Protein AF-A0A662LDH0-F1 (afdb_monomer)

Nearest PDB structures (foldseek):
  8cwy-assembly1_B  TM=6.701E-01  e=3.512E+00  synthetic construct
  8cwy-assembly1_F  TM=6.694E-01  e=3.512E+00  synthetic construct

Radius of gyration: 17.39 Å; Cα contacts (8 Å, |Δi|>4): 39; 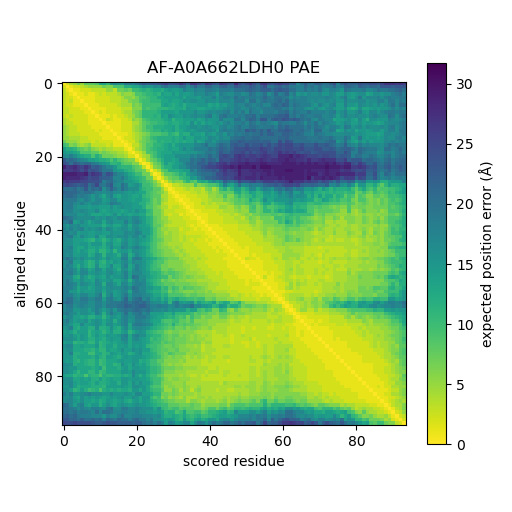chains: 1; bounding box: 39×30×47 Å

Foldseek 3Di:
DVVVVVVVVVVVVVVVVVVVPDPDPPPPVVVLVVVLVVLVVCLVVLLVVLQVVLVVCVVVVHPPVSSVVSVVVNVVSVVVNVVSVVVSVVVVVD

Structure (mmCIF, N/CA/C/O backbone):
data_AF-A0A662LDH0-F1
#
_entry.id   AF-A0A662LDH0-F1
#
loop_
_atom_site.group_PDB
_atom_site.id
_atom_site.type_symbol
_atom_site.label_atom_id
_atom_site.label_alt_id
_atom_site.label_comp_id
_atom_site.label_asym_id
_atom_site.label_entity_id
_atom_site.label_seq_id
_atom_site.pdbx_PDB_ins_code
_atom_site.Cartn_x
_atom_site.Cartn_y
_atom_site.Cartn_z
_atom_site.occupancy
_atom_site.B_iso_or_equiv
_atom_site.auth_seq_id
_atom_site.auth_comp_id
_atom_site.auth_asym_id
_atom_site.auth_atom_id
_atom_site.pdbx_PDB_model_num
ATOM 1 N N . ALA A 1 1 ? 5.897 -19.595 -2.351 1.00 59.66 1 ALA A N 1
ATOM 2 C CA . ALA A 1 1 ? 4.824 -18.589 -2.182 1.00 59.66 1 ALA A CA 1
ATOM 3 C C . ALA A 1 1 ? 3.704 -19.010 -1.211 1.00 59.66 1 ALA A C 1
ATOM 5 O O . ALA A 1 1 ? 3.042 -18.127 -0.689 1.00 59.66 1 ALA A O 1
ATOM 6 N N . LEU A 1 2 ? 3.493 -20.305 -0.915 1.00 72.69 2 LEU A N 1
ATOM 7 C CA . LEU A 1 2 ? 2.391 -20.768 -0.046 1.00 72.69 2 LEU A CA 1
ATOM 8 C C . LEU A 1 2 ? 2.575 -20.451 1.456 1.00 72.69 2 LEU A C 1
ATOM 10 O O . LEU A 1 2 ? 1.630 -20.064 2.133 1.00 72.69 2 LEU A O 1
ATOM 14 N N . LEU A 1 3 ? 3.804 -20.584 1.966 1.00 77.31 3 LEU A N 1
ATOM 15 C CA . LEU A 1 3 ? 4.147 -20.352 3.377 1.00 77.31 3 LEU A CA 1
ATOM 16 C C . LEU A 1 3 ? 3.749 -18.963 3.920 1.00 77.31 3 LEU A C 1
ATOM 18 O O . LEU A 1 3 ? 3.114 -18.918 4.974 1.00 77.31 3 LEU A O 1
ATOM 22 N N . PRO A 1 4 ? 4.046 -17.834 3.240 1.00 78.69 4 PRO A N 1
ATOM 23 C CA . PRO A 1 4 ? 3.641 -16.521 3.740 1.00 78.69 4 PRO A CA 1
ATOM 24 C 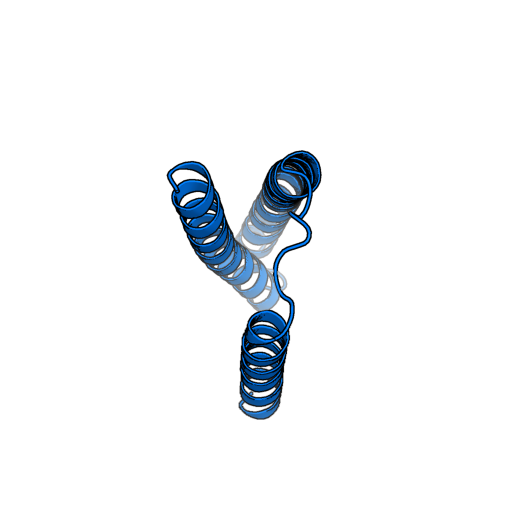C . PRO A 1 4 ? 2.121 -16.332 3.731 1.00 78.69 4 PRO A C 1
ATOM 26 O O . PRO A 1 4 ? 1.590 -15.691 4.633 1.00 78.69 4 PRO A O 1
ATOM 29 N N . VAL A 1 5 ? 1.409 -16.929 2.767 1.00 79.69 5 VAL A N 1
ATOM 30 C CA . VAL A 1 5 ? -0.060 -16.858 2.698 1.00 79.69 5 VAL A CA 1
ATOM 31 C C . VAL A 1 5 ? -0.687 -17.568 3.897 1.00 79.69 5 VAL A C 1
ATOM 33 O O . VAL A 1 5 ? -1.554 -16.996 4.551 1.00 79.69 5 VAL A O 1
ATOM 36 N N . ILE A 1 6 ? -0.195 -18.767 4.232 1.00 82.25 6 ILE A N 1
ATOM 37 C CA . ILE A 1 6 ? -0.675 -19.555 5.377 1.00 82.25 6 ILE A CA 1
ATOM 38 C C . ILE A 1 6 ? -0.374 -18.842 6.700 1.00 82.25 6 ILE A C 1
ATOM 40 O O . ILE A 1 6 ? -1.235 -18.768 7.579 1.00 82.25 6 ILE A O 1
ATOM 44 N N . ALA A 1 7 ? 0.829 -18.284 6.853 1.00 82.44 7 ALA A N 1
ATOM 45 C CA . ALA A 1 7 ? 1.194 -17.538 8.055 1.00 82.44 7 ALA A CA 1
ATOM 46 C C . ALA A 1 7 ? 0.299 -16.300 8.242 1.00 82.44 7 ALA A C 1
ATOM 48 O O . ALA A 1 7 ? -0.206 -16.057 9.339 1.00 82.44 7 ALA A O 1
ATOM 49 N N . PHE A 1 8 ? 0.034 -15.564 7.158 1.00 82.00 8 PHE A N 1
ATOM 50 C CA . PHE A 1 8 ? -0.815 -14.376 7.185 1.00 82.00 8 PHE A CA 1
ATOM 51 C C . PHE A 1 8 ? -2.274 -14.721 7.513 1.00 82.00 8 PHE A C 1
ATOM 53 O O . PHE A 1 8 ? -2.869 -14.103 8.397 1.00 82.00 8 PHE A O 1
ATOM 60 N N . SER A 1 9 ? -2.840 -15.756 6.880 1.00 82.94 9 SER A N 1
ATOM 61 C CA . SER A 1 9 ? -4.207 -16.206 7.175 1.00 82.94 9 SER A CA 1
ATOM 62 C C . SER A 1 9 ? -4.353 -16.702 8.612 1.00 82.94 9 SER A C 1
ATOM 64 O O . SER A 1 9 ? -5.353 -16.413 9.264 1.00 82.94 9 SER A O 1
ATOM 66 N N . THR A 1 10 ? -3.341 -17.396 9.137 1.00 82.31 10 THR A N 1
ATOM 67 C CA . THR A 1 10 ? -3.356 -17.903 10.517 1.00 82.31 10 THR A CA 1
ATOM 68 C C . THR A 1 10 ? -3.318 -16.756 11.524 1.00 82.31 10 THR A C 1
ATOM 70 O O . THR A 1 10 ? -4.081 -16.765 12.488 1.00 82.31 10 THR A O 1
ATOM 73 N N . GLY A 1 11 ? -2.505 -15.724 11.271 1.00 81.12 11 GLY A N 1
ATOM 74 C CA . GLY A 1 11 ? -2.477 -14.515 12.095 1.00 81.12 11 GLY A CA 1
ATOM 75 C C . GLY A 1 11 ? -3.833 -13.804 12.142 1.00 81.12 11 GLY A C 1
ATOM 76 O O . GLY A 1 11 ? -4.305 -13.452 13.222 1.00 81.12 11 GLY A O 1
ATOM 77 N N . ILE A 1 12 ? -4.506 -13.665 10.993 1.00 83.56 12 ILE A N 1
ATOM 78 C CA . ILE A 1 12 ? -5.852 -13.071 10.918 1.00 83.56 12 ILE A CA 1
ATOM 79 C C . ILE A 1 12 ? -6.855 -13.882 11.747 1.00 83.56 12 ILE A C 1
ATOM 81 O O . ILE A 1 12 ? -7.613 -13.307 12.529 1.00 83.56 12 ILE A O 1
ATOM 85 N N . VAL A 1 13 ? -6.849 -15.211 11.602 1.00 84.81 13 VAL A N 1
ATOM 86 C CA . VAL A 1 13 ? -7.763 -16.104 12.330 1.00 84.81 13 VAL A CA 1
ATOM 87 C C . VAL A 1 13 ? -7.520 -16.032 13.840 1.00 84.81 13 VAL A C 1
ATOM 89 O O . VAL A 1 13 ? -8.478 -15.902 14.600 1.00 84.81 13 VAL A O 1
ATOM 92 N N . LEU A 1 14 ? -6.260 -16.042 14.282 1.00 81.12 14 LEU A N 1
ATOM 93 C CA . LEU A 1 14 ? -5.899 -15.929 15.699 1.00 81.12 14 LEU A CA 1
ATOM 94 C C . LEU A 1 14 ? -6.370 -14.605 16.311 1.00 81.12 14 LEU A C 1
ATOM 96 O O . LEU A 1 14 ? -6.961 -14.600 17.391 1.00 81.12 14 LEU A O 1
ATOM 100 N N . ILE A 1 15 ? -6.173 -13.490 15.605 1.00 81.12 15 ILE A N 1
ATOM 101 C CA . ILE A 1 15 ? -6.628 -12.169 16.059 1.00 81.12 15 ILE A CA 1
ATOM 102 C C . ILE A 1 15 ? -8.161 -12.114 16.119 1.00 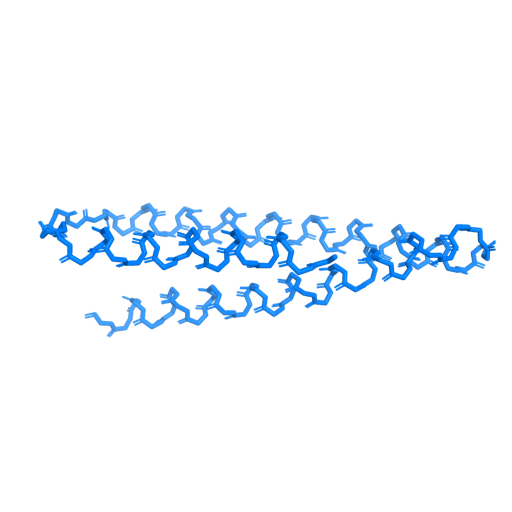81.12 15 ILE A C 1
ATOM 104 O O . ILE A 1 15 ? -8.724 -11.593 17.084 1.00 81.12 15 ILE A O 1
ATOM 108 N N . ALA A 1 16 ? -8.852 -12.668 15.118 1.00 76.75 16 ALA A N 1
ATOM 109 C CA . ALA A 1 16 ? -10.312 -12.693 15.077 1.00 76.75 16 ALA A CA 1
ATOM 110 C C . ALA A 1 16 ? -10.915 -13.530 16.218 1.00 76.75 16 ALA A C 1
ATOM 112 O O . ALA A 1 16 ? -11.924 -13.133 16.803 1.00 76.75 16 ALA A O 1
ATOM 113 N N . LEU A 1 17 ? -10.286 -14.657 16.563 1.00 78.00 17 LEU A N 1
ATOM 114 C CA . LEU A 1 17 ? -10.687 -15.490 17.698 1.00 78.00 17 LEU A CA 1
ATOM 115 C C . LEU A 1 17 ? -10.407 -14.796 19.038 1.00 78.00 17 LEU A C 1
ATOM 117 O O . LEU A 1 17 ? -11.280 -14.792 19.903 1.00 78.00 17 LEU A O 1
ATOM 121 N N . GLY A 1 18 ? -9.252 -14.138 19.187 1.00 69.12 18 GLY A N 1
ATOM 122 C CA . GLY A 1 18 ? -8.911 -13.372 20.391 1.00 69.12 18 GLY A CA 1
ATOM 123 C C . GLY A 1 18 ? -9.869 -12.205 20.657 1.00 69.12 18 GLY A C 1
ATOM 124 O O . GLY A 1 18 ? -10.239 -11.951 21.802 1.00 69.12 18 GLY A O 1
ATOM 125 N N . LYS A 1 19 ? -10.362 -11.545 19.599 1.00 62.72 19 LYS A N 1
ATOM 126 C CA . LYS A 1 19 ? -11.349 -10.459 19.708 1.00 62.72 19 LYS A CA 1
ATOM 127 C C . LYS A 1 19 ? -12.731 -10.904 20.203 1.00 62.72 19 LYS A C 1
ATOM 129 O O . LYS A 1 19 ? -13.463 -10.063 20.710 1.00 62.72 19 LYS A O 1
ATOM 134 N N . ARG A 1 20 ? -13.097 -12.191 20.106 1.00 60.50 20 ARG A N 1
ATOM 135 C CA . ARG A 1 20 ? -14.397 -12.696 20.603 1.00 60.50 20 ARG A CA 1
ATOM 136 C C . ARG A 1 20 ? -14.481 -12.774 22.133 1.00 60.50 20 ARG A C 1
ATOM 138 O O . ARG A 1 20 ? -15.584 -12.818 22.662 1.00 60.50 20 ARG A O 1
ATOM 145 N N . GLY A 1 21 ? -13.343 -12.813 22.832 1.00 56.00 21 GLY A N 1
ATOM 146 C CA . GLY A 1 21 ? -13.286 -12.966 24.293 1.00 56.00 21 GLY A CA 1
ATOM 147 C C . GLY A 1 21 ? -13.233 -11.657 25.088 1.00 56.00 21 GLY A C 1
ATOM 148 O O . GLY A 1 21 ? -13.431 -11.680 26.300 1.00 56.00 21 GLY A O 1
ATOM 149 N N . VAL A 1 22 ? -12.976 -1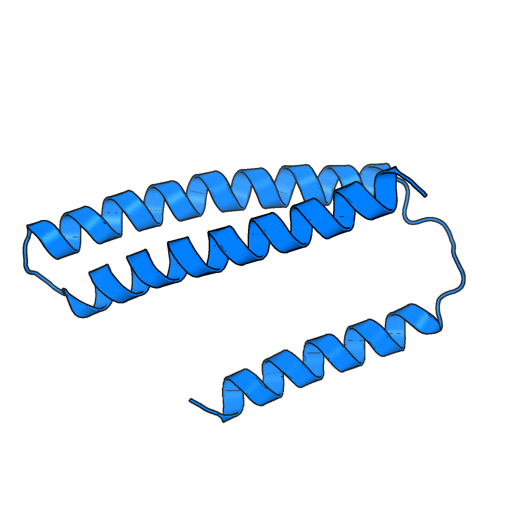0.516 24.439 1.00 55.66 22 VAL A N 1
ATOM 150 C CA . VAL A 1 22 ? -12.868 -9.217 25.118 1.00 55.66 22 VAL A CA 1
ATOM 151 C C . VAL A 1 22 ? -14.225 -8.529 25.083 1.00 55.66 22 VAL A C 1
ATOM 153 O O . VAL A 1 22 ? -14.611 -7.910 24.093 1.00 55.66 22 VAL A O 1
ATOM 156 N N . LYS A 1 23 ? -14.962 -8.671 26.184 1.00 48.50 23 LYS A N 1
ATOM 157 C CA . LYS A 1 23 ? -16.214 -7.964 26.442 1.00 48.50 23 LYS A CA 1
ATOM 158 C C . LYS A 1 23 ? -15.899 -6.479 26.670 1.00 48.50 23 LYS A C 1
ATOM 160 O O . LYS A 1 23 ? -15.576 -6.067 27.774 1.00 48.50 23 LYS A O 1
ATOM 165 N N . GLU A 1 24 ? -15.891 -5.732 25.572 1.00 51.91 24 GLU A N 1
ATOM 166 C CA . GLU A 1 24 ? -16.469 -4.390 25.461 1.00 51.91 24 GLU A CA 1
ATOM 167 C C . GLU A 1 24 ? -16.212 -3.439 26.649 1.00 51.91 24 GLU A C 1
ATOM 169 O O . GLU A 1 24 ? -17.124 -2.994 27.337 1.00 51.91 24 GLU A O 1
ATOM 174 N N . VAL A 1 25 ? -14.955 -3.050 26.855 1.00 49.31 25 VAL A N 1
ATOM 175 C CA . VAL A 1 25 ? -14.702 -1.635 27.153 1.00 49.31 25 VAL A CA 1
ATOM 176 C C . VAL A 1 25 ? -14.566 -1.005 25.781 1.00 49.31 25 VAL A C 1
ATOM 178 O O . VAL A 1 25 ? -13.578 -1.280 25.102 1.00 49.31 25 VAL A O 1
ATOM 181 N N . MET A 1 26 ? -15.609 -0.292 25.336 1.00 52.09 26 MET A N 1
ATOM 182 C CA . MET A 1 26 ? -15.640 0.461 24.080 1.00 52.09 26 MET A CA 1
ATOM 183 C C . MET A 1 26 ? -14.237 0.975 23.736 1.00 52.09 26 MET A C 1
ATOM 185 O O . MET A 1 26 ? -13.700 1.826 24.447 1.00 52.09 26 MET A O 1
ATOM 189 N N . GLU A 1 27 ? -13.636 0.457 22.658 1.00 53.19 27 GLU A N 1
ATOM 190 C CA . GLU A 1 27 ? -12.581 1.199 21.975 1.00 53.19 27 GLU A CA 1
ATOM 191 C C . GLU A 1 27 ? -13.214 2.542 21.619 1.00 53.19 27 GLU A C 1
ATOM 193 O O . GLU A 1 27 ? -14.052 2.602 20.721 1.00 53.19 27 GLU A O 1
ATOM 198 N N . ASP A 1 28 ? -12.867 3.568 22.399 1.00 59.41 28 ASP A N 1
ATOM 199 C CA . ASP A 1 28 ? -13.270 4.963 22.245 1.00 59.41 28 ASP A CA 1
ATOM 200 C C . ASP A 1 28 ? -13.398 5.269 20.745 1.00 59.41 28 ASP A C 1
ATOM 202 O O . ASP A 1 28 ? -12.441 5.026 20.000 1.00 59.41 28 ASP A O 1
ATOM 206 N N . GLU A 1 29 ? -14.561 5.739 20.269 1.00 64.56 29 GLU A N 1
ATOM 207 C CA . GLU A 1 29 ? -14.826 5.985 18.835 1.00 64.56 29 GLU A CA 1
ATOM 208 C C . GLU A 1 29 ? -13.674 6.758 18.173 1.00 64.56 29 GLU A C 1
ATOM 210 O O . GLU A 1 29 ? -13.341 6.579 16.996 1.00 64.56 29 GLU A O 1
ATOM 215 N N . ARG A 1 30 ? -12.995 7.587 18.972 1.00 63.34 30 ARG A N 1
ATOM 216 C CA . ARG A 1 30 ? -11.788 8.316 18.609 1.00 63.34 30 ARG A CA 1
ATOM 217 C C . ARG A 1 30 ? -10.678 7.425 18.039 1.00 63.34 30 ARG A C 1
ATOM 219 O O . ARG A 1 30 ? -10.073 7.799 17.038 1.00 63.34 30 ARG A O 1
ATOM 226 N N . THR A 1 31 ? -10.410 6.262 18.624 1.00 66.81 31 THR A N 1
ATOM 227 C CA . THR A 1 31 ? -9.361 5.327 18.182 1.00 66.81 31 THR A CA 1
ATOM 228 C C . THR A 1 31 ? -9.680 4.757 16.801 1.00 66.81 31 THR A C 1
ATOM 230 O O . THR A 1 31 ? -8.809 4.739 15.926 1.00 66.81 31 THR A O 1
ATOM 233 N N . GLN A 1 32 ? -10.941 4.389 16.548 1.00 68.38 32 GLN A N 1
ATOM 234 C CA . GLN A 1 32 ? -11.372 3.962 15.212 1.00 68.38 32 GLN A CA 1
ATOM 235 C C . GLN A 1 32 ? -11.230 5.088 14.185 1.00 68.38 32 GLN A C 1
ATOM 237 O O . GLN A 1 32 ? -10.672 4.876 13.108 1.00 68.38 32 GLN A O 1
ATOM 242 N N . ARG A 1 33 ? -11.655 6.308 14.529 1.00 70.38 33 ARG A N 1
ATOM 243 C CA . ARG A 1 33 ? -11.539 7.480 13.648 1.00 70.38 33 ARG A CA 1
ATOM 244 C C . ARG A 1 33 ? -10.084 7.859 13.352 1.00 70.38 33 ARG A C 1
ATOM 246 O O . ARG A 1 33 ? -9.778 8.293 12.240 1.00 70.38 33 ARG A O 1
ATOM 253 N N . ILE A 1 34 ? -9.179 7.701 14.320 1.00 77.88 34 ILE A N 1
ATOM 254 C CA . ILE A 1 34 ? -7.736 7.918 14.130 1.00 77.88 34 ILE A CA 1
ATOM 255 C C . ILE A 1 34 ? -7.165 6.865 13.176 1.00 77.88 34 ILE A C 1
ATOM 257 O O . ILE A 1 34 ? -6.456 7.225 12.236 1.00 77.88 34 ILE A O 1
ATOM 261 N N . SER A 1 35 ? -7.519 5.591 13.362 1.00 75.19 35 SER A N 1
ATOM 262 C CA . SER A 1 35 ? -7.106 4.495 12.476 1.00 75.19 35 SER A CA 1
ATOM 263 C C . SER A 1 35 ? -7.621 4.681 11.039 1.00 75.19 35 SER A C 1
ATOM 265 O O . SER A 1 35 ? -6.877 4.502 10.070 1.00 75.19 35 SER A O 1
ATOM 267 N N . GLU A 1 36 ? -8.862 5.145 10.870 1.00 77.88 36 GLU A N 1
ATOM 268 C CA . GLU A 1 36 ? -9.432 5.475 9.558 1.00 77.88 36 GLU A CA 1
ATOM 269 C C . GLU A 1 36 ? -8.660 6.621 8.873 1.00 77.88 36 GLU A C 1
ATOM 271 O O . GLU A 1 36 ? -8.276 6.525 7.705 1.00 77.88 36 GLU A O 1
ATOM 276 N N . LYS A 1 37 ? -8.367 7.706 9.602 1.00 80.69 37 LYS A N 1
ATOM 277 C CA . LYS A 1 37 ? -7.588 8.834 9.061 1.00 80.69 37 LYS A CA 1
ATOM 278 C C . LYS A 1 37 ? -6.152 8.434 8.721 1.00 80.69 37 LYS A C 1
ATOM 280 O O . LYS A 1 37 ? -5.648 8.836 7.670 1.00 80.69 37 LYS A O 1
ATOM 285 N N . ALA A 1 38 ? -5.503 7.647 9.578 1.00 81.06 38 ALA A N 1
ATOM 286 C CA . ALA A 1 38 ? -4.139 7.175 9.367 1.00 81.06 38 ALA A CA 1
ATOM 287 C C . ALA A 1 38 ? -4.051 6.243 8.151 1.00 81.06 38 ALA A C 1
ATOM 289 O O . ALA A 1 38 ? -3.231 6.477 7.262 1.00 81.06 38 ALA A 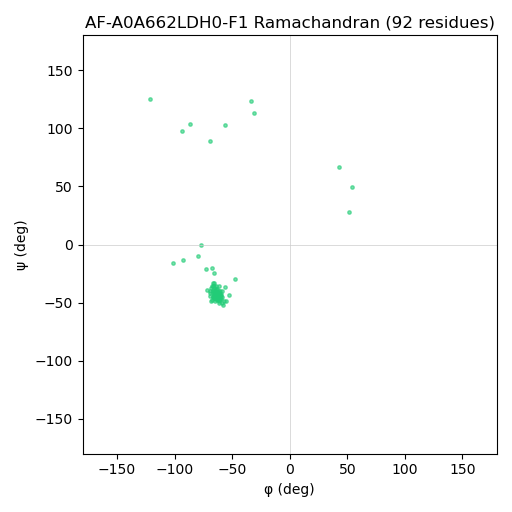O 1
ATOM 290 N N . SER A 1 39 ? -4.941 5.250 8.052 1.00 79.88 39 SER A N 1
ATOM 291 C CA . SER A 1 39 ? -4.984 4.325 6.911 1.00 79.88 39 SER A CA 1
ATOM 292 C C . SER A 1 39 ? -5.229 5.053 5.588 1.00 79.88 39 SER A C 1
ATOM 294 O O . SER A 1 39 ? -4.519 4.801 4.617 1.00 79.88 39 SER A O 1
ATOM 296 N N . ARG A 1 40 ? -6.144 6.032 5.557 1.00 83.50 40 ARG A N 1
ATOM 297 C CA . ARG A 1 40 ? -6.396 6.867 4.372 1.00 83.50 40 ARG A CA 1
ATOM 298 C C . ARG A 1 40 ? -5.160 7.656 3.936 1.00 83.50 40 ARG A C 1
ATOM 300 O O . ARG A 1 40 ? -4.871 7.722 2.742 1.00 83.50 40 ARG A O 1
ATOM 307 N N . LYS A 1 41 ? -4.427 8.257 4.880 1.00 83.69 41 LYS A N 1
ATOM 308 C CA . LYS A 1 41 ? -3.213 9.033 4.577 1.00 83.69 41 LYS A CA 1
ATOM 309 C C . LYS A 1 41 ? -2.066 8.151 4.094 1.00 83.69 41 LYS A C 1
ATOM 311 O O . LYS A 1 41 ? -1.438 8.494 3.096 1.00 83.69 41 LYS A O 1
ATOM 316 N N . ILE A 1 42 ? -1.836 7.012 4.745 1.00 83.69 42 ILE A N 1
ATOM 317 C CA . ILE A 1 42 ? -0.811 6.043 4.334 1.00 83.69 42 ILE A CA 1
ATOM 318 C C . ILE A 1 42 ? -1.123 5.509 2.935 1.00 83.69 42 ILE A C 1
ATOM 320 O O . ILE A 1 42 ? -0.247 5.508 2.075 1.00 83.69 42 ILE A O 1
ATOM 324 N N . TYR A 1 43 ? -2.380 5.132 2.683 1.00 86.81 43 TYR A N 1
ATOM 325 C CA . TYR A 1 43 ? -2.837 4.685 1.372 1.00 86.81 43 TYR A CA 1
ATOM 326 C C . TYR A 1 43 ? -2.585 5.745 0.288 1.00 86.81 43 TYR A C 1
ATOM 328 O O . TYR A 1 43 ? -1.988 5.429 -0.736 1.00 86.81 43 TYR A O 1
ATOM 336 N N . GLN A 1 44 ? -2.965 7.008 0.522 1.00 86.88 44 GLN A N 1
ATOM 337 C CA . GLN A 1 44 ? -2.742 8.090 -0.445 1.00 86.88 44 GLN A CA 1
ATOM 338 C C . GLN A 1 44 ? -1.261 8.276 -0.783 1.00 86.88 44 GLN A C 1
ATOM 340 O O . GLN A 1 44 ? -0.907 8.309 -1.958 1.00 86.88 44 GLN A O 1
ATOM 345 N N . VAL A 1 45 ? -0.397 8.381 0.231 1.00 87.19 45 VAL A N 1
ATOM 346 C CA . VAL A 1 45 ? 1.039 8.621 0.021 1.00 87.19 45 VAL A CA 1
ATOM 347 C C . VAL A 1 45 ? 1.693 7.425 -0.668 1.00 87.19 45 VAL A C 1
ATOM 349 O O . VAL A 1 45 ? 2.431 7.599 -1.637 1.00 87.19 45 VAL A O 1
ATOM 352 N N . PHE A 1 46 ? 1.394 6.209 -0.208 1.00 87.44 46 PHE A N 1
ATOM 353 C CA . PHE A 1 46 ? 2.007 5.003 -0.748 1.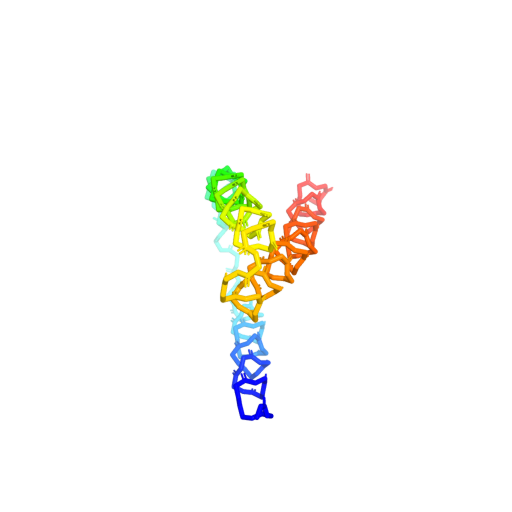00 87.44 46 PHE A CA 1
ATOM 354 C C . PHE A 1 46 ? 1.547 4.718 -2.176 1.00 87.44 46 PHE A C 1
ATOM 356 O O . PHE A 1 46 ? 2.386 4.494 -3.040 1.00 87.44 46 PHE A O 1
ATOM 363 N N . VAL A 1 47 ? 0.238 4.751 -2.454 1.00 88.88 47 VAL A N 1
ATOM 364 C CA . VAL A 1 47 ? -0.281 4.464 -3.801 1.00 88.88 47 VAL A CA 1
ATOM 365 C C . VAL A 1 47 ? 0.186 5.508 -4.800 1.00 88.88 47 VAL A C 1
ATOM 367 O O . VAL A 1 47 ? 0.561 5.150 -5.910 1.00 88.88 47 VAL A O 1
ATOM 370 N N . MET A 1 48 ? 0.231 6.782 -4.412 1.00 89.12 48 MET A N 1
ATOM 371 C CA . MET A 1 48 ? 0.723 7.839 -5.290 1.00 89.12 48 MET A CA 1
ATOM 372 C C . MET A 1 48 ? 2.218 7.662 -5.602 1.00 89.12 48 MET A C 1
ATOM 374 O O . MET A 1 48 ? 2.613 7.754 -6.763 1.00 89.12 48 MET A O 1
ATOM 378 N N . GLY A 1 49 ? 3.037 7.319 -4.601 1.00 89.19 49 GLY A N 1
ATOM 379 C CA . GLY A 1 49 ? 4.453 7.001 -4.801 1.00 89.19 49 GLY A CA 1
ATOM 380 C C . GLY A 1 49 ? 4.671 5.739 -5.640 1.00 89.19 49 GLY A C 1
ATOM 381 O O . GLY A 1 49 ? 5.454 5.756 -6.586 1.00 89.19 49 GLY A O 1
ATOM 382 N N . ALA A 1 50 ? 3.941 4.662 -5.346 1.00 88.25 50 ALA A N 1
ATOM 383 C CA . ALA A 1 50 ? 4.029 3.395 -6.064 1.00 88.25 50 ALA A CA 1
ATOM 384 C C . ALA A 1 50 ? 3.538 3.512 -7.512 1.00 88.25 50 ALA A C 1
ATOM 386 O O . ALA A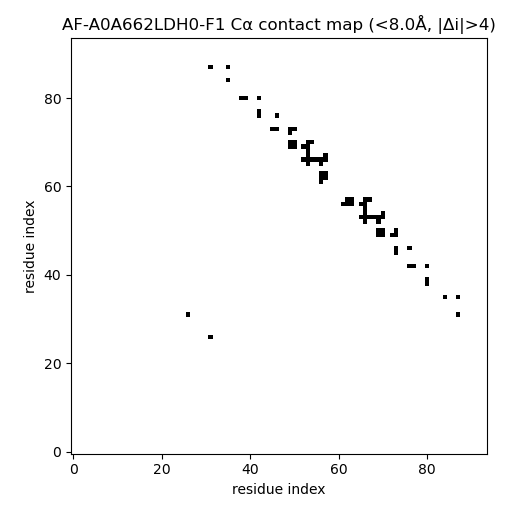 1 50 ? 4.127 2.901 -8.398 1.00 88.25 50 ALA A O 1
ATOM 387 N N . ALA A 1 51 ? 2.507 4.320 -7.773 1.00 87.38 51 ALA A N 1
ATOM 388 C CA . ALA A 1 51 ? 2.031 4.595 -9.122 1.00 87.38 51 ALA A CA 1
ATOM 389 C C . ALA A 1 51 ? 3.065 5.392 -9.924 1.00 87.38 51 ALA A C 1
ATOM 391 O O . ALA A 1 51 ? 3.390 4.993 -11.036 1.00 87.38 51 ALA A O 1
ATOM 392 N N . LEU A 1 52 ? 3.627 6.469 -9.362 1.00 89.31 52 LEU A N 1
ATOM 393 C CA . LEU A 1 52 ? 4.657 7.272 -10.035 1.00 89.31 52 LEU A CA 1
ATOM 394 C C . LEU A 1 52 ? 5.940 6.468 -10.287 1.00 89.31 52 LEU A C 1
ATOM 396 O O . LEU A 1 52 ? 6.470 6.472 -11.396 1.00 89.31 52 LEU A O 1
ATOM 400 N N . ALA A 1 53 ? 6.435 5.746 -9.282 1.00 89.00 53 ALA A N 1
ATOM 401 C CA . ALA A 1 53 ? 7.611 4.894 -9.431 1.00 89.00 53 ALA A CA 1
ATOM 402 C C . ALA A 1 53 ? 7.338 3.724 -10.392 1.00 89.00 53 ALA A C 1
ATOM 404 O O . ALA A 1 53 ? 8.144 3.434 -11.268 1.00 89.00 53 ALA A O 1
ATOM 405 N N . GLY A 1 54 ? 6.176 3.080 -10.279 1.00 86.19 54 GLY A N 1
ATOM 406 C CA . GLY A 1 54 ? 5.783 1.970 -11.142 1.00 86.19 54 GLY A CA 1
ATOM 407 C C . GLY A 1 54 ? 5.695 2.375 -12.612 1.00 86.19 54 GLY A C 1
ATOM 408 O O . GLY A 1 54 ? 6.313 1.733 -13.458 1.00 86.19 54 GLY A O 1
ATOM 409 N N . THR A 1 55 ? 4.987 3.465 -12.928 1.00 87.25 55 THR A N 1
ATOM 410 C CA . THR A 1 55 ? 4.830 3.924 -14.318 1.00 87.25 55 THR A CA 1
ATOM 411 C C . THR A 1 55 ? 6.145 4.408 -14.912 1.00 87.25 55 THR A C 1
ATOM 413 O O . THR A 1 55 ? 6.422 4.100 -16.068 1.00 87.25 55 THR A O 1
ATOM 416 N N . THR A 1 56 ? 6.984 5.104 -14.138 1.00 87.94 56 THR A N 1
ATOM 417 C CA . THR A 1 56 ? 8.306 5.546 -14.606 1.00 87.94 56 THR A CA 1
ATOM 418 C C . THR A 1 56 ? 9.222 4.359 -14.898 1.00 87.94 56 THR A C 1
ATOM 420 O O . THR A 1 56 ? 9.801 4.306 -15.978 1.00 87.94 56 THR A O 1
ATOM 423 N N . LEU A 1 57 ? 9.306 3.358 -14.016 1.00 87.00 57 LEU A N 1
ATOM 424 C CA . LEU A 1 57 ? 10.121 2.159 -14.265 1.00 87.00 57 LEU A CA 1
ATOM 425 C C . LEU A 1 57 ? 9.649 1.378 -15.502 1.00 87.00 57 LEU A C 1
ATOM 427 O O . LEU A 1 57 ? 10.474 0.948 -16.312 1.00 87.00 57 LEU A O 1
ATOM 431 N N . ILE A 1 58 ? 8.331 1.235 -15.679 1.00 87.56 58 ILE A N 1
ATOM 432 C CA . ILE A 1 58 ? 7.749 0.583 -16.861 1.00 87.56 58 ILE A CA 1
ATOM 433 C C . ILE A 1 58 ? 8.066 1.391 -18.128 1.00 87.56 58 ILE A C 1
ATOM 435 O O . ILE A 1 58 ? 8.514 0.818 -19.117 1.00 87.56 58 ILE A O 1
ATOM 439 N N . ALA A 1 59 ? 7.895 2.716 -18.096 1.00 88.00 59 ALA A N 1
ATOM 440 C CA . ALA A 1 59 ? 8.137 3.591 -19.243 1.00 88.00 59 ALA A CA 1
ATOM 441 C C . ALA A 1 59 ? 9.614 3.636 -19.665 1.00 88.00 59 ALA A C 1
ATOM 443 O O . ALA A 1 59 ? 9.910 3.684 -20.856 1.00 88.00 59 ALA A O 1
ATOM 444 N N . LEU A 1 60 ? 10.548 3.580 -18.708 1.00 88.81 60 LEU A N 1
ATOM 445 C CA . LEU A 1 60 ? 11.986 3.496 -18.987 1.00 88.81 60 LEU A CA 1
ATOM 446 C C . LEU A 1 60 ? 12.444 2.086 -19.409 1.00 88.81 60 LEU A C 1
ATOM 448 O O . LEU A 1 60 ? 13.632 1.889 -19.664 1.00 88.81 60 LEU A O 1
ATOM 452 N N . ASN A 1 61 ? 11.533 1.107 -19.468 1.00 85.88 61 ASN A N 1
ATOM 453 C CA . ASN A 1 61 ? 11.811 -0.294 -19.792 1.00 85.88 61 ASN A CA 1
ATOM 454 C C . ASN A 1 61 ? 12.947 -0.901 -18.939 1.00 85.88 61 ASN A C 1
ATOM 456 O O . ASN A 1 61 ? 13.665 -1.805 -19.369 1.00 85.88 61 ASN A O 1
ATOM 460 N N . LYS A 1 62 ? 13.135 -0.378 -17.721 1.00 78.25 62 LYS A N 1
ATOM 461 C CA . LYS A 1 62 ? 14.227 -0.728 -16.811 1.00 78.25 62 LYS A CA 1
ATOM 462 C C . LYS A 1 62 ? 13.629 -1.242 -15.510 1.00 78.25 62 LYS A C 1
ATOM 464 O O . LYS A 1 62 ? 12.830 -0.560 -14.883 1.00 78.25 62 LYS A O 1
ATOM 469 N N . HIS A 1 63 ? 14.030 -2.447 -15.100 1.00 82.25 63 HIS A N 1
ATOM 470 C CA . HIS A 1 63 ? 13.447 -3.141 -13.942 1.00 82.25 63 HIS A CA 1
ATOM 471 C C . HIS A 1 63 ? 11.915 -3.271 -14.040 1.00 82.25 63 HIS A C 1
ATOM 473 O O . HIS A 1 63 ? 11.181 -2.972 -13.100 1.00 82.25 63 HIS A O 1
ATOM 479 N N . ILE A 1 64 ? 11.433 -3.740 -15.193 1.00 85.38 64 ILE A N 1
ATOM 480 C CA . ILE A 1 64 ? 10.004 -3.895 -15.508 1.00 85.38 64 ILE A CA 1
ATOM 481 C C . ILE A 1 64 ? 9.282 -4.769 -14.467 1.00 85.38 64 ILE A C 1
ATOM 483 O O . ILE A 1 64 ? 8.154 -4.471 -14.085 1.00 85.38 64 ILE A O 1
ATOM 487 N N . GLU A 1 65 ? 9.946 -5.805 -13.949 1.00 87.56 65 GLU A N 1
ATOM 488 C CA . GLU A 1 65 ? 9.417 -6.668 -12.882 1.00 87.56 65 GLU A CA 1
ATOM 489 C C . GLU A 1 65 ? 9.085 -5.883 -11.604 1.00 87.56 65 GLU A C 1
ATOM 491 O O . GLU A 1 65 ? 8.040 -6.111 -10.990 1.00 87.56 65 GLU A O 1
ATOM 496 N N . VAL A 1 66 ? 9.937 -4.917 -11.236 1.00 87.62 66 VAL A N 1
ATOM 497 C CA . VAL A 1 66 ? 9.735 -4.021 -10.084 1.00 87.62 66 VAL A CA 1
ATOM 498 C C . VAL A 1 66 ? 8.576 -3.061 -10.356 1.00 87.62 66 VAL A C 1
ATOM 500 O O . VAL A 1 66 ? 7.736 -2.830 -9.489 1.00 87.62 66 VAL A O 1
ATOM 503 N N . GLY A 1 67 ? 8.483 -2.550 -11.586 1.00 86.69 67 GLY A N 1
ATOM 504 C CA . GLY A 1 67 ? 7.363 -1.719 -12.023 1.00 86.69 67 GLY A CA 1
ATOM 505 C C . GLY A 1 67 ? 6.015 -2.443 -11.924 1.00 86.69 67 GLY A C 1
ATOM 506 O O . GLY A 1 67 ? 5.066 -1.910 -11.344 1.00 86.69 67 GLY A O 1
ATOM 507 N N . TYR A 1 68 ? 5.939 -3.687 -12.405 1.00 86.56 68 TYR A N 1
ATOM 508 C CA . TYR A 1 68 ? 4.728 -4.507 -12.298 1.00 86.56 68 TYR A CA 1
ATOM 509 C C . TYR A 1 68 ? 4.384 -4.883 -10.857 1.00 86.56 68 TYR A C 1
ATOM 511 O O . TYR A 1 68 ? 3.210 -4.848 -10.492 1.00 86.56 68 TYR A O 1
ATOM 519 N N . THR A 1 69 ? 5.369 -5.208 -10.014 1.00 89.88 69 THR A N 1
ATOM 520 C CA . THR A 1 69 ? 5.102 -5.489 -8.591 1.00 89.88 69 THR A CA 1
ATOM 521 C C . THR A 1 69 ? 4.591 -4.254 -7.854 1.00 89.88 69 THR A C 1
ATOM 523 O O . THR A 1 69 ? 3.648 -4.375 -7.072 1.00 89.88 69 THR A O 1
ATOM 526 N N . LEU A 1 70 ? 5.131 -3.064 -8.137 1.00 87.19 70 LEU A N 1
ATOM 527 C CA . LEU A 1 70 ? 4.622 -1.801 -7.591 1.00 87.19 70 LEU A CA 1
ATOM 528 C C . LEU A 1 70 ? 3.176 -1.539 -8.028 1.00 87.19 70 LEU A C 1
ATOM 530 O O . LEU A 1 70 ? 2.327 -1.264 -7.177 1.00 87.19 70 LEU A O 1
ATOM 534 N N . ALA A 1 71 ? 2.874 -1.698 -9.318 1.00 86.50 71 ALA A N 1
ATOM 535 C CA . ALA A 1 71 ? 1.522 -1.536 -9.848 1.00 86.50 71 ALA A CA 1
ATOM 536 C C . ALA A 1 71 ? 0.534 -2.540 -9.226 1.00 86.50 71 ALA A C 1
ATOM 538 O O . ALA A 1 71 ? -0.544 -2.158 -8.770 1.00 86.50 71 ALA A O 1
ATOM 539 N N . PHE A 1 72 ? 0.928 -3.812 -9.117 1.00 87.50 72 PHE A N 1
ATOM 540 C CA . PHE A 1 72 ? 0.117 -4.842 -8.471 1.00 87.50 72 PHE A CA 1
ATOM 541 C C . PHE A 1 72 ? -0.107 -4.540 -6.982 1.00 87.50 72 PHE A C 1
ATOM 543 O O . PHE A 1 72 ? -1.226 -4.671 -6.486 1.00 87.50 72 PHE A O 1
ATOM 550 N N . SER A 1 73 ? 0.923 -4.063 -6.273 1.00 88.56 73 SER A N 1
ATOM 551 C CA . SER A 1 73 ? 0.806 -3.658 -4.867 1.00 88.56 73 SER A CA 1
ATOM 552 C C . SER A 1 73 ? -0.204 -2.523 -4.674 1.00 88.56 73 SER A C 1
ATOM 554 O O . SER A 1 73 ? -1.006 -2.571 -3.742 1.00 88.56 73 SER A O 1
ATOM 556 N N . ALA A 1 74 ? -0.228 -1.546 -5.588 1.00 87.94 74 ALA A N 1
ATOM 557 C CA . ALA A 1 74 ? -1.178 -0.442 -5.555 1.00 87.94 74 ALA A CA 1
ATOM 558 C C . ALA A 1 74 ? -2.622 -0.941 -5.728 1.00 87.94 74 ALA A C 1
ATOM 560 O O . ALA A 1 74 ? -3.508 -0.522 -4.983 1.00 87.94 74 ALA A O 1
ATOM 561 N N . CYS A 1 75 ? -2.853 -1.891 -6.642 1.00 86.25 75 CYS A N 1
ATOM 562 C CA . CYS A 1 75 ? -4.159 -2.534 -6.809 1.00 86.25 75 CYS A CA 1
ATOM 563 C C . CYS A 1 75 ? -4.595 -3.310 -5.557 1.00 86.25 75 CYS A C 1
ATOM 565 O O . CYS A 1 75 ? -5.739 -3.180 -5.121 1.00 86.25 75 CYS A O 1
ATOM 567 N N . VAL A 1 76 ? -3.698 -4.086 -4.942 1.00 88.69 76 VAL A N 1
ATOM 568 C CA . VAL A 1 76 ? -4.008 -4.837 -3.711 1.00 88.69 76 VAL A CA 1
ATOM 569 C C . VAL A 1 76 ? -4.332 -3.891 -2.553 1.00 88.69 76 VAL A C 1
ATOM 571 O O . VAL A 1 76 ? -5.293 -4.119 -1.818 1.00 88.69 76 VAL A O 1
ATOM 574 N N . LEU A 1 77 ? -3.581 -2.798 -2.409 1.00 87.56 77 LEU A N 1
ATOM 575 C CA . LEU A 1 77 ? -3.836 -1.781 -1.388 1.00 87.56 77 LEU A CA 1
ATOM 576 C C . LEU A 1 77 ? -5.161 -1.049 -1.604 1.00 87.56 77 LEU A C 1
ATOM 578 O O . LEU A 1 77 ? -5.815 -0.704 -0.624 1.00 87.56 77 LEU A O 1
ATOM 582 N N . LEU A 1 78 ? -5.584 -0.859 -2.857 1.00 85.94 78 LEU A N 1
ATOM 583 C CA . LEU A 1 78 ? -6.914 -0.350 -3.205 1.00 85.94 78 LEU A CA 1
ATOM 584 C C . LEU A 1 78 ? -8.013 -1.243 -2.635 1.00 85.94 78 LEU A C 1
ATOM 586 O O . LEU A 1 78 ? -8.900 -0.772 -1.926 1.00 85.94 78 LEU A O 1
ATOM 590 N N . VAL A 1 79 ? -7.921 -2.545 -2.912 1.00 87.81 79 VAL A N 1
ATOM 591 C CA . VAL A 1 79 ? -8.885 -3.532 -2.415 1.00 87.81 79 VAL A CA 1
ATOM 592 C C . VAL A 1 79 ? -8.876 -3.561 -0.889 1.00 87.81 79 VAL A C 1
ATOM 594 O O . VAL A 1 79 ? -9.936 -3.501 -0.269 1.00 87.81 79 VAL A O 1
ATOM 597 N N . LEU A 1 80 ? -7.694 -3.579 -0.267 1.00 86.25 80 LEU A N 1
ATOM 598 C CA . LEU A 1 80 ? -7.564 -3.560 1.189 1.00 86.25 80 LEU A CA 1
ATOM 599 C C . LEU A 1 80 ? -8.184 -2.296 1.802 1.00 86.25 80 LEU A C 1
ATOM 601 O O . LEU A 1 80 ? -8.908 -2.389 2.792 1.00 86.25 80 LEU A O 1
ATOM 605 N N . TYR A 1 81 ? -7.947 -1.127 1.202 1.00 84.94 81 TYR A N 1
ATOM 606 C CA . TYR A 1 81 ? -8.541 0.134 1.639 1.00 84.94 81 TYR A CA 1
ATOM 607 C C . TYR A 1 81 ? -10.070 0.094 1.555 1.00 84.94 81 TYR A C 1
ATOM 609 O O . TYR A 1 81 ? -10.733 0.498 2.506 1.00 84.94 81 TYR A O 1
ATOM 617 N N . LEU A 1 82 ? -10.640 -0.443 0.471 1.00 84.19 82 LEU A N 1
ATOM 618 C CA . LEU A 1 82 ? -12.092 -0.593 0.325 1.00 84.19 82 LEU A CA 1
ATOM 619 C C . LEU A 1 82 ? -12.688 -1.541 1.373 1.00 84.19 82 LEU A C 1
ATOM 621 O O . LEU A 1 82 ? -13.739 -1.241 1.940 1.00 84.19 82 LEU A O 1
ATOM 625 N N . VAL A 1 83 ? -12.013 -2.655 1.667 1.00 83.25 83 VAL A N 1
ATOM 626 C CA . VAL A 1 83 ? -12.437 -3.604 2.708 1.00 83.25 83 VAL A CA 1
ATOM 627 C C . VAL A 1 83 ? -12.420 -2.941 4.085 1.00 83.25 83 VAL A C 1
ATOM 629 O O . VAL A 1 83 ? -13.404 -3.029 4.819 1.00 83.25 83 VAL A O 1
ATOM 632 N N . LEU A 1 84 ? -11.337 -2.236 4.425 1.00 81.81 84 LEU A N 1
ATOM 633 C CA . LEU A 1 84 ? -11.236 -1.505 5.690 1.00 81.81 84 LEU A CA 1
ATOM 634 C C . LEU A 1 84 ? -12.289 -0.401 5.779 1.00 81.81 84 LEU A C 1
ATOM 636 O O . LEU A 1 84 ? -12.962 -0.278 6.798 1.00 81.81 84 LEU A O 1
ATOM 640 N N . TYR A 1 85 ? -12.479 0.361 4.703 1.00 80.81 85 TYR A N 1
ATOM 641 C CA . TYR A 1 85 ? -13.500 1.398 4.627 1.00 80.81 85 TYR A CA 1
ATOM 642 C C . TYR A 1 85 ? -14.902 0.821 4.850 1.00 80.81 85 TYR A C 1
ATOM 644 O O . TYR A 1 85 ? -15.661 1.354 5.653 1.00 80.81 85 TYR A O 1
ATOM 652 N N . SER A 1 86 ? -15.227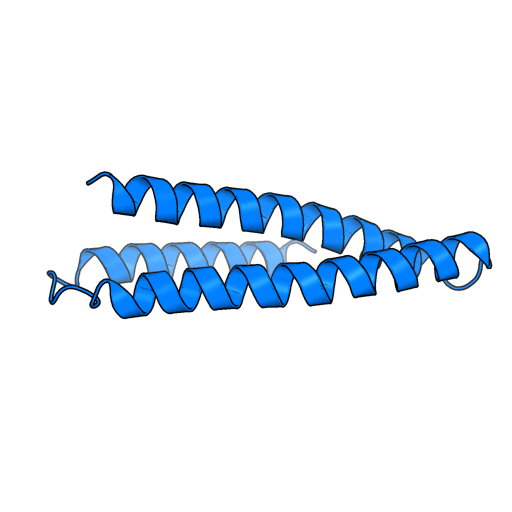 -0.308 4.216 1.00 80.81 86 SER A N 1
ATOM 653 C CA . SER A 1 86 ? -16.500 -1.004 4.422 1.00 80.81 86 SER A CA 1
ATOM 654 C C . SER A 1 86 ? -16.673 -1.490 5.865 1.00 80.81 86 SER A C 1
ATOM 656 O O . SER A 1 86 ? -17.749 -1.323 6.436 1.00 80.81 86 SER A O 1
ATOM 658 N N . TYR A 1 87 ? -15.619 -2.041 6.476 1.00 80.12 87 TYR A N 1
ATOM 659 C CA . TYR A 1 87 ? -15.638 -2.493 7.869 1.00 80.12 87 TYR A CA 1
ATOM 660 C C . TYR A 1 87 ? -15.908 -1.341 8.847 1.00 80.12 87 TYR A C 1
ATOM 662 O O . TYR A 1 87 ? -16.792 -1.457 9.696 1.00 80.12 87 TYR A O 1
ATOM 670 N N . TYR A 1 88 ? -15.198 -0.218 8.708 1.00 71.19 88 TYR A N 1
ATOM 671 C CA . TYR A 1 88 ? -15.417 0.952 9.563 1.00 71.19 88 TYR A CA 1
ATOM 672 C C . TYR A 1 88 ? -16.775 1.611 9.304 1.00 71.19 88 TYR A C 1
ATOM 674 O O . TYR A 1 88 ? -17.432 2.027 10.250 1.00 71.19 88 TYR A O 1
ATOM 682 N N . ASN A 1 89 ? -17.235 1.661 8.049 1.00 74.44 89 ASN A N 1
ATOM 683 C CA . ASN A 1 89 ? -18.540 2.235 7.722 1.00 74.44 89 ASN A CA 1
ATOM 684 C C . ASN A 1 89 ? -19.701 1.391 8.271 1.00 74.44 89 ASN A C 1
ATOM 686 O O . ASN A 1 89 ? -20.698 1.944 8.716 1.00 74.44 89 ASN A O 1
ATOM 690 N N . ARG A 1 90 ? -19.569 0.056 8.280 1.00 70.31 90 ARG A N 1
ATOM 691 C CA . ARG A 1 90 ? -20.546 -0.837 8.923 1.00 70.31 90 ARG A CA 1
ATOM 692 C C . ARG A 1 90 ? -20.584 -0.652 10.435 1.00 70.31 90 ARG A C 1
ATOM 694 O O . ARG A 1 90 ? -21.667 -0.539 10.985 1.00 70.31 90 ARG A O 1
ATOM 701 N N . LYS A 1 91 ? -19.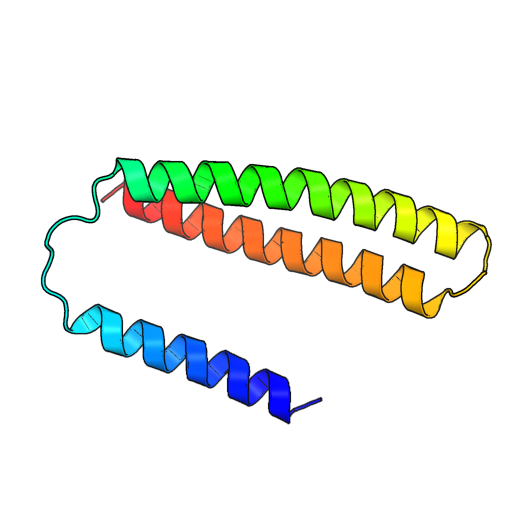419 -0.560 11.081 1.00 62.75 91 LYS A N 1
ATOM 702 C CA . LYS A 1 91 ? -19.335 -0.313 12.526 1.00 62.75 91 LYS A CA 1
ATOM 703 C C . LYS A 1 91 ? -19.839 1.060 12.962 1.00 62.75 91 LYS A C 1
ATOM 705 O O . LYS A 1 91 ? -20.197 1.207 14.114 1.00 62.75 91 LYS A O 1
ATOM 710 N N . ALA A 1 92 ? -19.831 2.053 12.076 1.00 58.72 92 ALA A N 1
ATOM 711 C CA . ALA A 1 92 ? -20.375 3.378 12.368 1.00 58.72 92 ALA A CA 1
ATOM 712 C C . ALA A 1 92 ? -21.913 3.447 12.261 1.00 58.72 92 ALA A C 1
ATOM 714 O O . ALA A 1 92 ? -22.487 4.480 12.593 1.00 58.72 92 ALA A O 1
ATOM 715 N N . LEU A 1 93 ? -22.560 2.401 11.728 1.00 54.66 93 LEU A N 1
ATOM 716 C CA . LEU A 1 93 ? -24.015 2.306 11.552 1.00 54.66 93 LEU A CA 1
ATOM 717 C C . LEU A 1 93 ? -24.705 1.441 12.623 1.00 54.66 93 LEU A C 1
ATOM 719 O O . LEU A 1 93 ? -25.929 1.513 12.721 1.00 54.66 93 LEU A O 1
ATOM 723 N N . GLU A 1 94 ? -23.950 0.625 13.368 1.00 46.97 94 GLU A N 1
ATOM 724 C CA . GLU A 1 94 ? -24.411 -0.130 14.550 1.00 46.97 94 GLU A CA 1
ATOM 725 C C . GLU A 1 94 ? -24.229 0.705 15.821 1.00 46.97 94 GLU A C 1
ATOM 727 O O . GLU A 1 94 ? -25.169 0.708 16.647 1.00 46.97 94 GLU A O 1
#

Secondary structure (DSSP, 8-state):
-HHHHHHHHHHHHHHHHHHTS-------HHHHHHHHHHHHHHHHHHHHHHHHHHHHHHHTTSSHHHHHHHHHHHHHHHHHHHHHHHHHHHHTT-

Mean predicted aligned error: 10.74 Å

Solvent-accessible surface area (backbone atoms only — not comparable to full-atom values): 5213 Å² total; per-residue (Å²): 124,64,68,64,54,52,53,52,54,49,52,52,51,54,53,57,57,58,58,73,74,61,82,75,75,74,77,52,69,64,59,56,53,49,52,53,53,49,50,53,51,52,49,54,56,49,38,53,49,28,47,54,52,13,52,49,25,44,73,68,71,46,63,45,70,58,13,51,50,32,44,51,49,39,54,52,50,50,53,51,49,51,51,51,49,50,53,53,56,53,62,73,73,110

Sequence (94 aa):
ALLPVIAFSTGIVLIALGKRGVKEVMEDERTQRISEKASRKIYQVFVMGAALAGTTLIALNKHIEVGYTLAFSACVLLVLYLVLYSYYNRKALE

pLDDT: mean 78.18, std 11.62, range [46.97, 89.88]